Protein AF-A0A090QK43-F1 (afdb_monomer_lite)

Structure (mmCIF, N/CA/C/O backbone):
data_AF-A0A090QK43-F1
#
_entry.id   AF-A0A090QK43-F1
#
loop_
_atom_site.group_PDB
_atom_site.id
_atom_site.type_symbol
_atom_site.label_atom_id
_atom_site.label_alt_id
_atom_site.label_comp_id
_a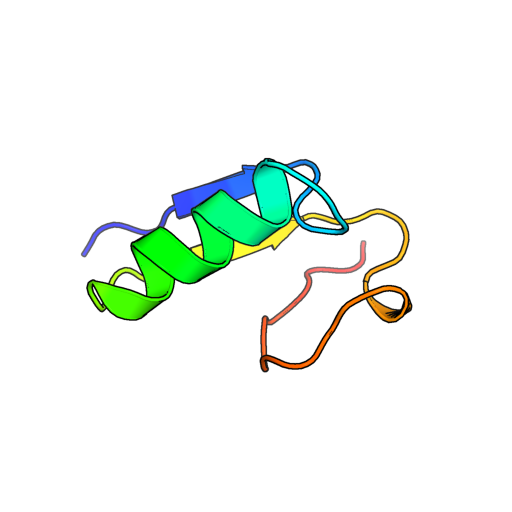tom_site.label_asym_id
_atom_site.label_entity_id
_atom_site.label_seq_id
_atom_site.pdbx_PDB_ins_code
_atom_site.Cartn_x
_atom_site.Cartn_y
_atom_site.Cartn_z
_atom_site.occupancy
_atom_site.B_iso_or_equiv
_atom_site.auth_seq_id
_atom_site.auth_comp_id
_atom_site.auth_asym_id
_atom_site.auth_atom_id
_atom_site.pdbx_PDB_model_num
ATOM 1 N N . MET A 1 1 ? -11.206 12.772 13.178 1.00 63.84 1 MET A N 1
ATOM 2 C CA . MET A 1 1 ? -11.121 12.031 11.899 1.00 63.84 1 MET A CA 1
ATOM 3 C C . MET A 1 1 ? -9.659 11.975 11.494 1.00 63.84 1 MET A C 1
ATOM 5 O O . MET A 1 1 ? -8.996 12.996 11.614 1.00 63.84 1 MET A O 1
ATOM 9 N N . GLN A 1 2 ? -9.144 10.800 11.129 1.00 77.12 2 GLN A N 1
ATOM 10 C CA . GLN A 1 2 ? -7.734 10.606 10.770 1.00 77.12 2 GLN A CA 1
ATOM 11 C C . GLN A 1 2 ? -7.618 10.410 9.256 1.00 77.12 2 GLN A C 1
ATOM 13 O O . GLN A 1 2 ? -8.392 9.648 8.676 1.00 77.12 2 GLN A O 1
ATOM 18 N N . THR A 1 3 ? -6.659 11.097 8.639 1.00 86.81 3 THR A N 1
ATOM 19 C CA . THR A 1 3 ? -6.390 11.030 7.199 1.00 86.81 3 THR A CA 1
ATOM 20 C C . THR A 1 3 ? -4.948 10.581 6.994 1.00 86.81 3 THR A C 1
ATOM 22 O O . THR A 1 3 ? -4.032 11.159 7.577 1.00 86.81 3 THR A O 1
ATOM 25 N N . VAL A 1 4 ? -4.743 9.543 6.183 1.00 86.94 4 VAL A N 1
ATOM 26 C CA . VAL A 1 4 ? -3.429 8.927 5.954 1.00 86.94 4 VAL A CA 1
ATOM 27 C C . VAL A 1 4 ? -2.912 9.328 4.578 1.00 86.94 4 VAL A C 1
ATOM 29 O O . VAL A 1 4 ? -3.534 9.025 3.563 1.00 86.94 4 VAL A O 1
ATOM 32 N N . ALA A 1 5 ? -1.759 9.994 4.535 1.00 89.31 5 ALA A N 1
ATOM 33 C CA . ALA A 1 5 ? -1.075 10.327 3.290 1.00 89.31 5 ALA A CA 1
ATOM 34 C C . ALA A 1 5 ? -0.004 9.275 2.971 1.00 89.31 5 ALA A C 1
ATOM 36 O O . ALA A 1 5 ? 0.879 9.018 3.789 1.00 89.31 5 ALA A O 1
ATOM 37 N N . ILE A 1 6 ? -0.067 8.680 1.778 1.00 87.06 6 ILE A N 1
ATOM 38 C CA . ILE A 1 6 ? 0.855 7.625 1.341 1.00 87.06 6 ILE A CA 1
ATOM 39 C C . ILE A 1 6 ? 1.610 8.089 0.103 1.00 87.06 6 ILE A C 1
ATOM 41 O O . ILE A 1 6 ? 1.041 8.231 -0.981 1.00 87.06 6 ILE A O 1
ATOM 45 N N . PHE A 1 7 ? 2.916 8.287 0.256 1.00 87.38 7 PHE A N 1
ATOM 46 C CA . PHE A 1 7 ? 3.822 8.587 -0.846 1.00 87.38 7 PHE A CA 1
ATOM 47 C C . PHE A 1 7 ? 4.244 7.297 -1.552 1.00 87.38 7 PHE A C 1
ATOM 49 O O . PHE A 1 7 ? 4.552 6.295 -0.912 1.00 87.38 7 PHE A O 1
ATOM 56 N N . GLY A 1 8 ? 4.251 7.309 -2.885 1.00 84.75 8 GLY A N 1
ATOM 57 C CA . GLY A 1 8 ? 4.533 6.108 -3.672 1.00 84.75 8 GLY A CA 1
ATOM 58 C C . GLY A 1 8 ? 3.321 5.191 -3.849 1.00 84.75 8 GLY A C 1
ATOM 59 O O . GLY A 1 8 ? 3.487 4.019 -4.171 1.00 84.75 8 GLY A O 1
ATOM 60 N N . ALA A 1 9 ? 2.098 5.718 -3.716 1.00 85.19 9 ALA A N 1
ATOM 61 C CA . ALA A 1 9 ? 0.854 4.965 -3.916 1.00 85.19 9 ALA A CA 1
ATOM 62 C C . ALA A 1 9 ? 0.585 4.548 -5.381 1.00 85.19 9 ALA A C 1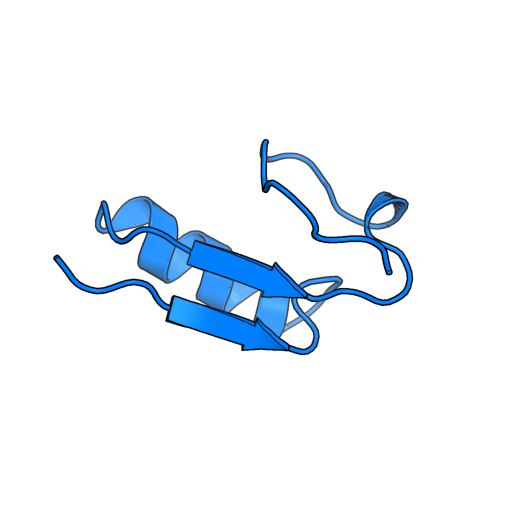
ATOM 64 O O . ALA A 1 9 ? -0.471 4.008 -5.687 1.00 85.19 9 ALA A O 1
ATOM 65 N N . ALA A 1 10 ? 1.535 4.787 -6.291 1.00 80.75 10 ALA A N 1
ATOM 66 C CA . ALA A 1 10 ? 1.425 4.416 -7.700 1.00 80.75 10 ALA A CA 1
ATOM 67 C C . ALA A 1 10 ? 1.482 2.895 -7.919 1.00 80.75 10 ALA A C 1
ATOM 69 O O . ALA A 1 10 ? 0.890 2.384 -8.865 1.00 80.75 10 ALA A O 1
ATOM 70 N N . SER A 1 11 ? 2.243 2.170 -7.092 1.00 80.06 11 SER A N 1
ATOM 71 C CA . SER A 1 11 ? 2.507 0.741 -7.294 1.00 80.06 11 SER A CA 1
ATOM 72 C C . SER A 1 11 ? 3.086 0.073 -6.045 1.00 80.06 11 SER A C 1
ATOM 74 O O . SER A 1 11 ? 3.587 0.744 -5.143 1.00 80.06 11 SER A O 1
ATOM 76 N N . GLY A 1 12 ? 3.087 -1.262 -6.026 1.00 86.81 12 GLY A N 1
ATOM 77 C CA . GLY A 1 12 ? 3.750 -2.055 -4.989 1.00 86.81 12 GLY A CA 1
ATOM 78 C C . GLY A 1 12 ? 3.156 -1.829 -3.598 1.00 86.81 12 GLY A C 1
ATOM 79 O O . GLY A 1 12 ? 1.939 -1.754 -3.434 1.00 86.81 12 GLY A O 1
ATOM 80 N N . LEU A 1 13 ? 4.028 -1.705 -2.594 1.00 87.50 13 LEU A N 1
ATOM 81 C CA . LEU A 1 13 ? 3.635 -1.603 -1.186 1.00 87.50 13 LEU A CA 1
ATOM 82 C C . LEU A 1 13 ? 2.786 -0.358 -0.893 1.00 87.50 13 LEU A C 1
ATOM 84 O O . LEU A 1 13 ? 1.812 -0.454 -0.153 1.00 87.50 13 LEU A O 1
ATOM 88 N N . GLY A 1 14 ? 3.093 0.788 -1.508 1.00 86.62 14 GLY A N 1
ATOM 89 C CA . GLY A 1 14 ? 2.323 2.020 -1.305 1.00 86.62 14 GLY A CA 1
ATOM 90 C C . GLY A 1 14 ? 0.873 1.896 -1.782 1.00 86.62 14 GLY A C 1
ATOM 91 O O . GLY A 1 14 ? -0.044 2.347 -1.100 1.00 86.62 14 GLY A O 1
ATOM 92 N N . ALA 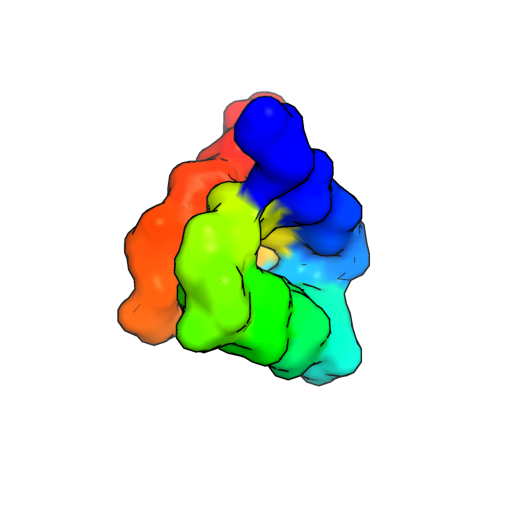A 1 15 ? 0.650 1.229 -2.918 1.00 84.88 15 ALA A N 1
ATOM 93 C CA . ALA A 1 15 ? -0.695 0.953 -3.421 1.00 84.88 15 ALA A CA 1
ATOM 94 C C . ALA A 1 15 ? -1.441 -0.062 -2.533 1.00 84.88 15 ALA A C 1
ATOM 96 O O . ALA A 1 15 ? -2.622 0.126 -2.241 1.00 84.88 15 ALA A O 1
ATOM 97 N N . ALA A 1 16 ? -0.745 -1.099 -2.054 1.00 88.19 16 ALA A N 1
ATOM 98 C CA . ALA A 1 16 ? -1.322 -2.095 -1.150 1.00 88.19 16 ALA A CA 1
ATOM 99 C C . ALA A 1 16 ? -1.745 -1.482 0.197 1.00 88.19 16 ALA A C 1
ATOM 101 O O . ALA A 1 16 ? -2.847 -1.740 0.677 1.00 88.19 16 ALA A O 1
ATOM 102 N N . MET A 1 17 ? -0.911 -0.612 0.773 1.00 89.69 17 MET A N 1
ATOM 103 C CA . MET A 1 17 ? -1.239 0.112 2.004 1.00 89.69 17 MET A CA 1
ATOM 104 C C . MET A 1 17 ? -2.424 1.057 1.798 1.00 89.69 17 MET A C 1
ATOM 106 O O . MET A 1 17 ? -3.318 1.111 2.640 1.00 89.69 17 MET A O 1
ATOM 110 N N . ALA A 1 18 ? -2.482 1.753 0.658 1.00 87.38 18 ALA A N 1
ATOM 111 C CA . ALA A 1 18 ? -3.611 2.624 0.348 1.00 87.38 18 ALA A CA 1
ATOM 112 C C . ALA A 1 18 ? -4.936 1.855 0.288 1.00 87.38 18 ALA A C 1
ATOM 114 O O . ALA A 1 18 ? -5.929 2.301 0.864 1.00 87.38 18 ALA A O 1
ATOM 115 N N . ALA A 1 19 ? -4.937 0.678 -0.341 1.00 85.50 19 ALA A N 1
ATOM 116 C CA . ALA A 1 19 ? -6.105 -0.195 -0.386 1.00 85.50 19 ALA A CA 1
ATOM 117 C C . ALA A 1 19 ? -6.492 -0.722 1.006 1.00 85.50 19 ALA A C 1
ATOM 119 O O . ALA A 1 19 ? -7.673 -0.723 1.349 1.00 85.50 19 ALA A O 1
ATOM 120 N N . TYR A 1 20 ? -5.510 -1.114 1.824 1.00 89.88 20 TYR A N 1
ATOM 121 C CA . TYR A 1 20 ? -5.741 -1.611 3.182 1.00 89.88 20 TYR A CA 1
ATOM 122 C C . TYR A 1 20 ? -6.428 -0.569 4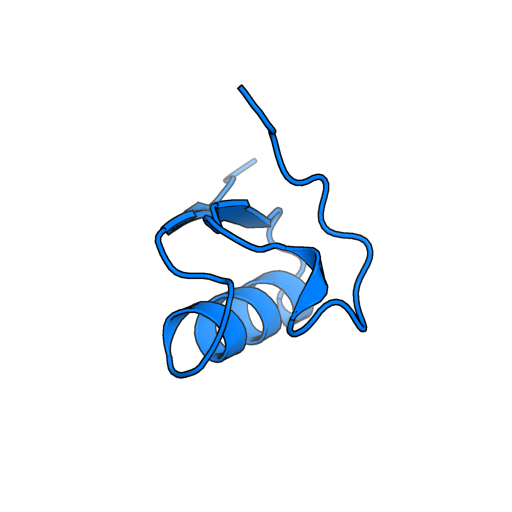.074 1.00 89.88 20 TYR A C 1
ATOM 124 O O . TYR A 1 20 ? -7.469 -0.851 4.664 1.00 89.88 20 TYR A O 1
ATOM 132 N N . PHE A 1 21 ? -5.899 0.656 4.132 1.00 87.94 21 PHE A N 1
ATOM 133 C CA . PHE A 1 21 ? -6.483 1.716 4.960 1.00 87.94 21 PHE A CA 1
ATOM 134 C C . PHE A 1 21 ? -7.842 2.190 4.433 1.00 87.94 21 PHE A C 1
ATOM 136 O O . PHE A 1 21 ? -8.749 2.456 5.221 1.00 87.94 21 PHE A O 1
ATOM 143 N N . HIS A 1 22 ? -8.021 2.219 3.110 1.00 86.19 22 HIS A N 1
ATOM 144 C CA . HIS A 1 22 ? -9.314 2.531 2.510 1.00 86.19 22 HIS A CA 1
ATOM 145 C C . HIS A 1 22 ? -10.379 1.479 2.869 1.00 86.19 22 HIS A C 1
ATOM 147 O O . HIS A 1 22 ? -11.510 1.836 3.191 1.00 86.19 22 HIS A O 1
ATOM 153 N N . ALA A 1 23 ? -10.025 0.187 2.880 1.00 87.06 23 ALA A N 1
ATOM 154 C CA . ALA A 1 23 ? -10.934 -0.893 3.280 1.00 87.06 23 ALA A CA 1
ATOM 155 C C . ALA A 1 23 ? -11.366 -0.807 4.755 1.00 87.06 23 ALA A C 1
ATOM 157 O O . ALA A 1 23 ? -12.443 -1.280 5.108 1.00 87.06 23 ALA A O 1
ATOM 158 N N . GLN A 1 24 ? -10.567 -0.165 5.608 1.00 89.06 24 GLN A N 1
ATOM 159 C CA . GLN A 1 24 ? -10.913 0.099 7.008 1.00 89.06 24 GLN A CA 1
ATOM 160 C C . GLN A 1 24 ? -11.764 1.365 7.204 1.00 89.06 24 GLN A C 1
ATOM 162 O O . GLN A 1 24 ? -12.042 1.747 8.339 1.00 89.06 24 GLN A O 1
ATOM 167 N N . GLY A 1 25 ? -12.176 2.032 6.120 1.00 87.69 25 GLY A N 1
ATOM 168 C CA . GLY A 1 25 ? -12.959 3.268 6.183 1.00 87.69 25 GLY A CA 1
ATOM 169 C C . GLY A 1 25 ? -12.135 4.498 6.574 1.00 87.69 25 GLY A C 1
ATOM 170 O O . GLY A 1 25 ? -12.703 5.539 6.910 1.00 87.69 25 GLY A O 1
ATOM 171 N N . VAL A 1 26 ? -10.802 4.400 6.536 1.00 88.56 26 VAL A N 1
ATOM 172 C CA . VAL A 1 26 ? -9.905 5.535 6.767 1.00 88.56 26 VAL A CA 1
ATOM 173 C C . VAL A 1 26 ? -9.769 6.333 5.475 1.00 88.56 26 VAL A C 1
ATOM 175 O O . VAL A 1 26 ? -9.654 5.778 4.382 1.00 88.56 26 VAL A O 1
ATOM 178 N N . GLN A 1 27 ? -9.760 7.659 5.588 1.00 88.25 27 GLN A N 1
ATOM 179 C CA . GLN A 1 27 ? -9.542 8.522 4.436 1.00 88.25 27 GLN A CA 1
ATOM 180 C C . GLN A 1 27 ? -8.062 8.482 4.037 1.00 88.25 27 GLN A C 1
ATOM 182 O O . GLN A 1 27 ? -7.190 8.857 4.821 1.00 88.25 27 GLN A O 1
ATOM 187 N N . VAL A 1 28 ? -7.777 8.036 2.814 1.00 86.44 28 VAL A N 1
ATOM 188 C CA . VAL A 1 28 ? -6.410 7.883 2.300 1.00 86.44 28 VAL A CA 1
ATOM 189 C C . VAL A 1 28 ? -6.156 8.866 1.165 1.00 86.44 28 VAL A C 1
ATOM 191 O O . VAL A 1 28 ? -6.963 8.981 0.246 1.00 86.44 28 VAL A O 1
ATOM 194 N N . ILE A 1 29 ? -5.006 9.536 1.206 1.00 88.69 29 ILE A N 1
ATOM 195 C CA . ILE A 1 29 ? -4.498 10.387 0.127 1.00 88.69 29 ILE A CA 1
ATOM 196 C C . ILE A 1 29 ? -3.255 9.718 -0.457 1.00 88.69 29 ILE A C 1
ATOM 198 O O . ILE A 1 29 ? -2.203 9.654 0.177 1.00 88.69 29 ILE A O 1
ATOM 202 N N . GLY A 1 30 ? -3.378 9.204 -1.678 1.00 85.94 30 GLY A N 1
ATOM 203 C CA . GLY A 1 30 ? -2.275 8.595 -2.414 1.00 85.94 30 GLY A CA 1
ATOM 204 C C . GLY A 1 30 ? -1.513 9.638 -3.224 1.00 85.94 30 GLY A C 1
ATOM 205 O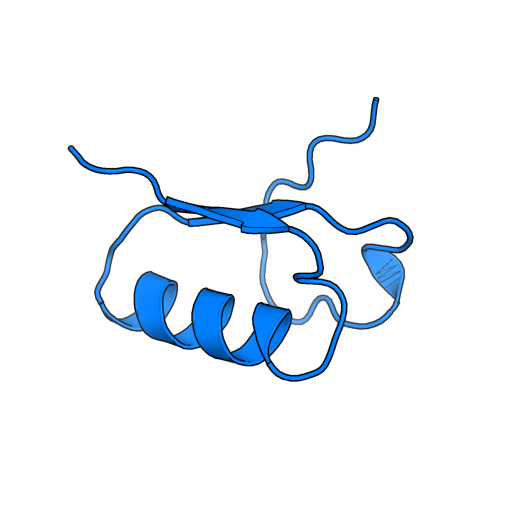 O . GLY A 1 30 ? -2.090 10.292 -4.090 1.00 85.94 30 GLY A O 1
ATOM 206 N N . ILE A 1 31 ? -0.210 9.772 -2.974 1.00 85.25 31 ILE A N 1
ATOM 207 C CA . ILE A 1 31 ? 0.680 10.676 -3.708 1.00 85.25 31 ILE A CA 1
ATOM 208 C C . ILE A 1 31 ? 1.572 9.840 -4.626 1.00 85.25 31 ILE A C 1
ATOM 210 O O . ILE A 1 31 ? 2.395 9.032 -4.186 1.00 85.25 31 ILE A O 1
ATOM 214 N N . ALA A 1 32 ? 1.396 10.039 -5.928 1.00 83.19 32 ALA A N 1
ATOM 215 C CA . ALA A 1 32 ? 2.060 9.300 -6.992 1.00 83.19 32 ALA A CA 1
ATOM 216 C C . ALA A 1 32 ? 2.574 10.264 -8.067 1.00 83.19 32 ALA A C 1
ATOM 218 O O . ALA A 1 32 ? 1.913 11.245 -8.390 1.00 83.19 32 ALA A O 1
ATOM 219 N N . ARG A 1 33 ? 3.738 9.956 -8.659 1.00 78.81 33 ARG A N 1
ATOM 220 C CA . ARG A 1 33 ? 4.282 10.715 -9.805 1.00 78.81 33 ARG A CA 1
ATOM 221 C C . ARG A 1 33 ? 3.464 10.496 -11.081 1.00 78.81 33 ARG A C 1
ATOM 223 O O . ARG A 1 33 ? 3.238 11.430 -11.836 1.00 78.81 33 ARG A O 1
ATOM 230 N N . HIS A 1 34 ? 3.018 9.258 -11.286 1.00 76.25 34 HIS A N 1
ATOM 231 C CA . HIS A 1 34 ? 2.161 8.842 -12.393 1.00 76.25 34 HIS A CA 1
ATOM 232 C C . HIS A 1 34 ? 0.936 8.136 -11.810 1.00 76.25 34 HIS A C 1
ATOM 234 O O . HIS A 1 34 ? 1.003 6.928 -11.564 1.00 76.25 34 HIS A O 1
ATOM 240 N N . PRO A 1 35 ? -0.146 8.870 -11.509 1.00 66.31 35 PRO A N 1
ATOM 241 C CA . PRO A 1 35 ? -1.353 8.271 -10.942 1.00 66.31 35 PRO A CA 1
ATOM 242 C C . PRO A 1 35 ? -2.061 7.339 -11.932 1.00 66.31 35 PRO A C 1
ATOM 244 O O . PRO A 1 35 ? -2.732 6.392 -11.544 1.00 66.31 35 PRO A O 1
ATOM 247 N N . ASP A 1 36 ? -1.820 7.552 -13.216 1.00 69.25 36 ASP A N 1
ATOM 248 C CA . ASP A 1 36 ? -2.447 6.859 -14.341 1.00 69.25 36 ASP A CA 1
ATOM 249 C C . ASP A 1 36 ? -2.053 5.373 -14.427 1.00 69.25 36 ASP A C 1
ATOM 251 O O . ASP A 1 36 ? -2.748 4.577 -15.051 1.00 69.25 36 ASP A O 1
ATOM 255 N N . LYS A 1 37 ? -0.934 4.977 -13.800 1.00 63.59 37 LYS A N 1
ATOM 256 C CA . LYS A 1 37 ? -0.378 3.621 -13.927 1.00 63.59 37 LYS A CA 1
ATOM 257 C C . LYS A 1 37 ? -1.121 2.550 -13.134 1.00 63.59 37 LYS A C 1
ATOM 259 O O . LYS A 1 37 ? -0.909 1.375 -13.421 1.00 63.59 37 LYS A O 1
ATOM 264 N N . ASN A 1 38 ? -1.943 2.912 -12.147 1.00 58.00 38 ASN A N 1
ATOM 265 C CA . ASN A 1 38 ? -2.682 1.921 -11.365 1.00 58.00 38 ASN A CA 1
ATOM 266 C C . ASN A 1 38 ? -3.853 2.551 -10.595 1.00 58.00 38 ASN A C 1
ATOM 268 O O . ASN A 1 38 ? -3.847 2.590 -9.364 1.00 58.00 38 ASN A O 1
ATOM 272 N N . LEU A 1 39 ? -4.860 3.059 -11.311 1.00 55.69 39 LEU A N 1
ATOM 273 C CA . LEU A 1 39 ? -6.034 3.677 -10.687 1.00 55.69 39 LEU A CA 1
ATOM 274 C C . LEU A 1 39 ? -7.333 2.876 -10.936 1.00 55.69 39 LEU A C 1
ATOM 276 O O . LEU A 1 39 ? -8.181 3.315 -11.708 1.00 55.69 39 LEU A O 1
ATOM 280 N N . PRO A 1 40 ? -7.556 1.723 -10.269 1.00 49.69 40 PRO A N 1
ATOM 281 C CA . PRO A 1 40 ? -8.896 1.139 -10.186 1.00 49.69 40 PRO A CA 1
ATOM 282 C C . PRO A 1 40 ? -9.810 1.898 -9.204 1.00 49.69 40 PRO A C 1
ATOM 284 O O . PRO A 1 40 ? -11.016 1.668 -9.176 1.00 49.69 40 PRO A O 1
ATOM 287 N N . TRP A 1 41 ? -9.259 2.806 -8.388 1.00 54.53 41 TRP A N 1
ATOM 288 C CA . TRP A 1 41 ? -9.961 3.435 -7.266 1.00 54.53 41 TRP A CA 1
ATOM 289 C C . TRP A 1 41 ? -9.901 4.957 -7.372 1.00 54.53 41 TRP A C 1
ATOM 291 O O . TRP A 1 41 ? -8.863 5.530 -7.693 1.00 54.53 41 TRP A O 1
ATOM 301 N N . ARG A 1 42 ? -11.017 5.617 -7.065 1.00 43.81 42 ARG A N 1
ATOM 302 C CA . ARG A 1 42 ? -11.218 7.073 -7.116 1.00 43.81 42 ARG A CA 1
ATOM 303 C C . ARG A 1 42 ? -10.433 7.797 -6.009 1.00 43.81 42 ARG A C 1
ATOM 305 O O . ARG A 1 42 ? -11.019 8.391 -5.113 1.00 43.81 42 ARG A O 1
ATOM 312 N N . LEU A 1 43 ? -9.105 7.733 -6.046 1.00 54.25 43 LEU A N 1
ATOM 313 C CA . LEU A 1 43 ? -8.229 8.529 -5.190 1.00 54.25 43 LEU A CA 1
ATOM 314 C C . LEU A 1 43 ? -8.103 9.931 -5.790 1.00 54.25 43 LEU A C 1
ATOM 316 O O . LEU A 1 43 ? -7.708 10.091 -6.944 1.00 54.25 43 LEU A O 1
ATOM 320 N N . GLN A 1 44 ? -8.451 10.952 -5.006 1.00 50.34 44 GLN A N 1
ATOM 321 C CA . GLN A 1 44 ? -8.126 12.339 -5.327 1.00 50.34 44 GLN A CA 1
ATOM 322 C C . GLN A 1 44 ? -6.607 12.493 -5.248 1.00 50.34 44 GLN A C 1
ATOM 324 O O . GLN A 1 44 ? -6.032 12.687 -4.178 1.00 50.34 44 GLN A O 1
ATOM 329 N N . VAL A 1 45 ? -5.948 12.339 -6.391 1.00 53.59 45 VAL A N 1
ATOM 330 C CA . VAL A 1 45 ? -4.519 12.596 -6.515 1.00 53.59 45 VAL A CA 1
ATOM 331 C C . VAL A 1 45 ? -4.336 14.099 -6.621 1.00 53.59 45 VAL A C 1
ATOM 333 O O . VAL A 1 45 ? -4.795 14.730 -7.572 1.00 53.59 45 VAL A O 1
ATOM 336 N N . PHE A 1 46 ? -3.655 14.675 -5.636 1.00 41.66 46 PHE A N 1
ATOM 337 C CA . PHE A 1 46 ? -3.263 16.074 -5.682 1.00 41.66 46 PHE A CA 1
ATOM 338 C C . PHE A 1 46 ? -2.071 16.209 -6.639 1.00 41.66 46 PHE A C 1
ATOM 340 O O . PHE A 1 46 ? -0.938 15.870 -6.294 1.00 41.66 46 PHE A O 1
ATOM 347 N N . LYS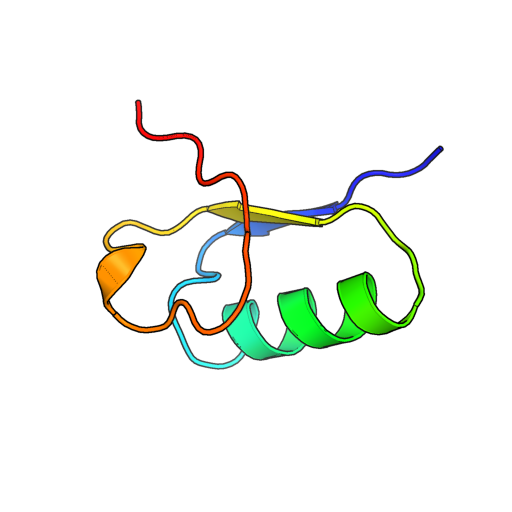 A 1 47 ? -2.341 16.638 -7.875 1.00 39.06 47 LYS A N 1
ATOM 348 C CA . LYS A 1 47 ? -1.311 17.039 -8.839 1.00 39.06 47 LYS A CA 1
ATOM 349 C C . LYS A 1 47 ? -0.933 18.484 -8.504 1.00 39.06 47 LYS A C 1
ATOM 351 O O . LYS A 1 47 ? -1.816 19.336 -8.460 1.00 39.06 47 LYS A O 1
ATOM 356 N N . ARG A 1 48 ? 0.339 18.730 -8.188 1.00 42.41 48 ARG A N 1
ATOM 357 C CA . ARG A 1 48 ? 0.876 20.096 -8.155 1.00 42.41 48 ARG A CA 1
ATOM 358 C C . ARG A 1 48 ? 1.006 20.629 -9.574 1.00 42.41 48 ARG A C 1
ATOM 360 O O . ARG A 1 48 ? 1.309 19.802 -10.465 1.00 42.41 48 ARG A O 1
#

Radius of gyration: 9.72 Å; chains: 1; bounding box: 18×22×26 Å

Organism: NCBI:txid754436

Foldseek 3Di:
DDEAEFEPCCDDPSVVVQVVCVVVVHHYAYEDPCNPNDPPDPHPHDDD

Sequence (48 aa):
MQTVAIFGAASGLGAAMAAYFHAQGVQVIGIARHPDKNLPWRLQVFKR

InterPro domains:
  IPR036291 NAD(P)-binding domain superfamily [SSF51735] (2-37)

Secondary structure (DSSP, 8-state):
--EEEEETTTSHHHHHHHHHHHHTT-EEEEE-S-GGGS-SS-------

pLDDT: mean 75.77, std 15.96, range [39.06, 89.88]